Protein AF-A0A435F3N0-F1 (afdb_monomer_lite)

Structure (mmCIF, N/CA/C/O backbone):
data_AF-A0A435F3N0-F1
#
_entry.id   AF-A0A435F3N0-F1
#
loop_
_atom_site.group_PDB
_atom_site.id
_atom_site.type_symbol
_atom_site.label_atom_id
_atom_site.label_alt_id
_atom_site.label_comp_id
_atom_site.label_asym_id
_atom_site.label_entity_id
_atom_site.label_seq_id
_atom_site.pdbx_PDB_ins_code
_atom_site.Cartn_x
_atom_site.Cartn_y
_atom_site.Cartn_z
_atom_site.occupancy
_atom_site.B_iso_or_equiv
_atom_site.auth_seq_id
_atom_site.auth_comp_id
_atom_site.auth_asym_id
_atom_site.auth_atom_id
_atom_site.pdbx_PDB_model_num
ATOM 1 N N . THR A 1 1 ? -6.557 5.902 -1.598 1.00 92.69 1 THR A N 1
ATOM 2 C CA . THR A 1 1 ? -7.902 6.535 -1.542 1.00 92.69 1 THR A CA 1
ATOM 3 C C . THR A 1 1 ? -8.694 5.900 -0.412 1.00 92.69 1 THR A C 1
ATOM 5 O O . THR A 1 1 ? -8.203 4.939 0.168 1.00 92.69 1 THR A O 1
ATOM 8 N N . ILE A 1 2 ? -9.881 6.411 -0.079 1.00 95.19 2 ILE A N 1
ATOM 9 C CA . ILE A 1 2 ? -10.754 5.824 0.951 1.00 95.19 2 ILE A CA 1
ATOM 10 C C . ILE A 1 2 ? -12.112 5.507 0.322 1.00 95.19 2 ILE A C 1
ATOM 12 O O . ILE A 1 2 ? -12.639 6.328 -0.430 1.00 95.19 2 ILE A O 1
ATOM 16 N N . SER A 1 3 ? -12.653 4.332 0.637 1.00 97.31 3 SER A N 1
ATOM 17 C CA . SER A 1 3 ? -14.009 3.902 0.282 1.00 97.31 3 SER A CA 1
ATOM 18 C C . SER A 1 3 ? -14.797 3.657 1.568 1.00 97.31 3 SER A C 1
ATOM 20 O O . SER A 1 3 ? -14.321 2.927 2.429 1.00 97.31 3 SER A O 1
ATOM 22 N N . LEU A 1 4 ? -15.971 4.275 1.707 1.00 97.25 4 LEU A N 1
ATOM 23 C CA . LEU A 1 4 ? -16.873 4.092 2.849 1.00 97.25 4 LEU A CA 1
ATOM 24 C C . LEU A 1 4 ? -18.160 3.426 2.358 1.00 97.25 4 LEU A C 1
ATOM 26 O O . LEU A 1 4 ? -18.791 3.924 1.424 1.00 97.25 4 LEU A O 1
ATOM 30 N N . PHE A 1 5 ? -18.528 2.315 2.982 1.00 97.94 5 PHE A N 1
ATOM 31 C CA . PHE A 1 5 ? -19.702 1.521 2.643 1.00 97.94 5 PHE A CA 1
ATOM 32 C C . PHE A 1 5 ? -20.887 1.856 3.559 1.00 97.94 5 PHE A C 1
ATOM 34 O O . PHE A 1 5 ? -20.737 2.453 4.626 1.00 97.94 5 PHE A O 1
ATOM 41 N N . ALA A 1 6 ? -22.100 1.523 3.108 1.00 97.81 6 ALA A N 1
ATOM 42 C CA . ALA A 1 6 ? -23.346 1.903 3.782 1.00 97.81 6 ALA A CA 1
ATOM 43 C C . ALA A 1 6 ? -23.540 1.231 5.155 1.00 97.81 6 ALA A C 1
ATOM 45 O O . ALA A 1 6 ? -24.300 1.729 5.981 1.00 97.81 6 ALA A O 1
ATOM 46 N N . ASP A 1 7 ? -22.853 0.118 5.395 1.00 97.81 7 ASP A N 1
ATOM 47 C CA . ASP A 1 7 ? -22.795 -0.59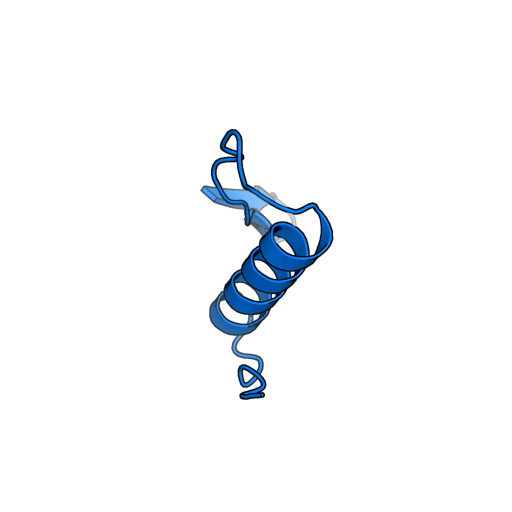7 6.672 1.00 97.81 7 ASP A CA 1
ATOM 48 C C . ASP A 1 7 ? -21.783 0.004 7.664 1.00 97.81 7 ASP A C 1
ATOM 50 O O . ASP A 1 7 ? -21.670 -0.466 8.795 1.00 97.81 7 ASP A O 1
ATOM 54 N N . GLY A 1 8 ? -21.082 1.070 7.269 1.00 97.31 8 GLY A N 1
ATOM 55 C CA . GLY A 1 8 ? -20.088 1.747 8.092 1.00 97.31 8 GLY A CA 1
ATOM 56 C C . GLY A 1 8 ? -18.675 1.176 7.966 1.00 97.31 8 GLY A C 1
ATOM 57 O O . GLY A 1 8 ? -17.788 1.648 8.677 1.00 97.31 8 GLY A O 1
ATOM 58 N N . GLU A 1 9 ? -18.426 0.212 7.071 1.00 96.81 9 GLU A N 1
ATOM 59 C CA . GLU A 1 9 ? -17.068 -0.254 6.785 1.00 96.81 9 GLU A CA 1
ATOM 60 C C . GLU A 1 9 ? -16.285 0.795 5.977 1.00 96.81 9 GLU A C 1
ATOM 62 O O . GLU A 1 9 ? -16.752 1.299 4.953 1.00 96.81 9 GLU A O 1
ATOM 67 N N . ALA A 1 10 ? -15.064 1.116 6.416 1.00 95.38 10 ALA A N 1
ATOM 68 C CA . ALA A 1 10 ? -14.138 1.979 5.687 1.00 95.38 10 ALA A CA 1
ATOM 69 C C . ALA A 1 10 ? -12.919 1.181 5.206 1.00 95.38 10 ALA A C 1
ATOM 71 O O . ALA A 1 10 ? -12.164 0.635 6.010 1.00 95.38 10 ALA A O 1
ATOM 72 N N . VAL A 1 11 ? -12.685 1.175 3.893 1.00 96.06 11 VAL A N 1
ATOM 73 C CA . VAL A 1 11 ? -11.514 0.553 3.265 1.00 96.06 11 VAL A CA 1
ATOM 74 C C . VAL A 1 11 ? -10.508 1.626 2.857 1.00 96.06 11 VAL A C 1
ATOM 76 O O . VAL A 1 11 ? -10.797 2.526 2.060 1.00 96.06 11 VAL A O 1
ATOM 79 N N . TYR A 1 12 ? -9.293 1.501 3.388 1.00 95.88 12 TYR A N 1
ATOM 80 C CA . TYR A 1 12 ? -8.152 2.355 3.066 1.00 95.88 12 TYR A CA 1
ATOM 81 C C . TYR A 1 12 ? -7.305 1.697 1.978 1.00 95.88 12 TYR A C 1
ATOM 83 O O . TYR A 1 12 ? -6.543 0.767 2.235 1.00 95.88 12 TYR A O 1
ATOM 91 N N . ASN A 1 13 ? -7.415 2.198 0.749 1.00 96.12 13 ASN A N 1
ATOM 92 C CA . ASN A 1 13 ? -6.635 1.685 -0.373 1.00 96.12 13 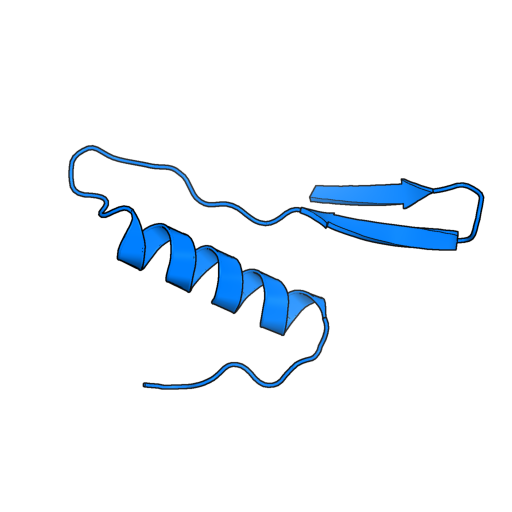ASN A CA 1
ATOM 93 C C . ASN A 1 13 ? -5.206 2.239 -0.331 1.00 96.12 13 ASN A C 1
ATOM 95 O O . ASN A 1 13 ? -5.015 3.464 -0.330 1.00 96.12 13 ASN A O 1
ATOM 99 N N . VAL A 1 14 ? -4.225 1.335 -0.370 1.00 97.38 14 VAL A N 1
ATOM 100 C CA . VAL A 1 14 ? -2.785 1.631 -0.386 1.00 97.38 14 VAL A CA 1
ATOM 101 C C . VAL A 1 14 ? -2.134 1.112 -1.665 1.00 97.38 14 VAL A C 1
ATOM 103 O O . VAL A 1 14 ? -2.616 0.169 -2.283 1.00 97.38 14 VAL A O 1
ATOM 106 N N . GLY A 1 15 ? -1.045 1.755 -2.069 1.00 96.50 15 GLY A N 1
ATOM 107 C CA . GLY A 1 15 ? -0.325 1.448 -3.300 1.00 96.50 15 GLY A CA 1
ATOM 108 C C . GLY A 1 15 ? 0.834 2.414 -3.515 1.00 96.50 15 GLY A C 1
ATOM 109 O O . GLY A 1 15 ? 0.914 3.451 -2.844 1.00 96.50 15 GLY A O 1
ATOM 110 N N . GLY A 1 16 ? 1.712 2.072 -4.448 1.00 95.69 16 GLY A N 1
ATOM 111 C CA . GLY A 1 16 ? 2.833 2.879 -4.930 1.00 95.69 16 GLY A CA 1
ATOM 112 C C . GLY A 1 16 ? 2.889 2.846 -6.457 1.00 95.69 16 GLY A C 1
ATOM 113 O O . GLY A 1 16 ? 2.191 2.053 -7.093 1.00 95.69 16 GLY A O 1
ATOM 114 N N . GLY A 1 17 ? 3.664 3.749 -7.050 1.00 97.19 17 GLY A N 1
ATOM 115 C CA . GLY A 1 17 ? 3.946 3.694 -8.481 1.00 97.19 17 GLY A CA 1
ATOM 116 C C . GLY A 1 17 ? 5.079 2.710 -8.734 1.00 97.19 17 GLY A C 1
ATOM 117 O O . GLY A 1 17 ? 6.135 2.859 -8.141 1.00 97.19 17 GLY A O 1
ATOM 118 N N . VAL A 1 18 ? 4.875 1.747 -9.631 1.00 97.88 18 VAL A N 1
ATOM 119 C CA . VAL A 1 18 ? 5.930 0.813 -10.042 1.00 97.88 18 VAL A CA 1
ATOM 120 C C . VAL A 1 18 ? 6.750 1.453 -11.158 1.00 97.88 18 VAL A C 1
ATOM 122 O O . VAL A 1 18 ? 6.193 1.870 -12.179 1.00 97.88 18 VAL A O 1
ATOM 125 N N . VAL A 1 19 ? 8.065 1.517 -10.971 1.00 97.88 19 VAL A N 1
ATOM 126 C CA . VAL A 1 19 ? 9.030 2.028 -11.953 1.00 97.88 19 VAL A CA 1
ATOM 127 C C . VAL A 1 19 ? 9.992 0.921 -12.391 1.00 97.88 19 VAL A C 1
ATOM 129 O O . VAL A 1 19 ? 9.883 -0.222 -11.956 1.00 97.88 19 VAL A O 1
ATOM 132 N N . PHE A 1 20 ? 10.892 1.228 -13.328 1.00 98.25 20 PHE A N 1
ATOM 133 C CA . PHE A 1 20 ? 11.726 0.222 -13.997 1.00 98.25 20 PHE A CA 1
ATOM 134 C C . PHE A 1 20 ? 12.592 -0.609 -13.037 1.00 98.25 20 PHE A C 1
ATOM 136 O O . PHE A 1 20 ? 12.808 -1.794 -13.275 1.00 98.25 20 PHE A O 1
ATOM 143 N N . ASP A 1 21 ? 13.081 0.009 -11.970 1.00 98.06 21 ASP A N 1
ATOM 144 C CA . ASP A 1 21 ? 13.955 -0.575 -10.957 1.00 98.06 21 ASP A CA 1
ATOM 145 C C . ASP A 1 21 ? 13.218 -1.000 -9.676 1.00 98.06 21 ASP A C 1
ATOM 147 O O . ASP A 1 21 ? 13.858 -1.483 -8.744 1.00 98.06 21 ASP A O 1
ATOM 151 N N . SER A 1 22 ? 11.885 -0.887 -9.630 1.00 98.06 22 SER A N 1
ATOM 152 C CA . SER A 1 22 ? 11.086 -1.395 -8.511 1.00 98.06 22 SER A CA 1
ATOM 153 C C . SER A 1 22 ? 11.209 -2.916 -8.388 1.00 98.06 22 SER A C 1
ATOM 155 O O . SER A 1 22 ? 11.128 -3.652 -9.377 1.00 98.06 22 SER A O 1
ATOM 157 N N . THR A 1 23 ? 11.273 -3.413 -7.152 1.00 98.31 23 THR A N 1
ATOM 158 C CA . THR A 1 23 ? 11.071 -4.837 -6.860 1.00 98.31 23 THR A CA 1
ATOM 159 C C . THR A 1 23 ? 9.693 -5.071 -6.247 1.00 98.31 23 THR A C 1
ATOM 161 O O . THR A 1 23 ? 9.207 -4.286 -5.433 1.00 98.31 23 THR A O 1
ATOM 164 N N . ALA A 1 24 ? 9.051 -6.189 -6.599 1.00 97.94 24 ALA A N 1
ATOM 165 C CA . ALA A 1 24 ? 7.735 -6.533 -6.050 1.00 97.94 24 ALA A CA 1
ATOM 166 C C . ALA A 1 24 ? 7.744 -6.605 -4.511 1.00 97.94 24 ALA A C 1
ATOM 168 O O . ALA A 1 24 ? 6.760 -6.266 -3.856 1.00 97.94 24 ALA A O 1
ATOM 169 N N . GLU A 1 25 ? 8.864 -7.043 -3.938 1.00 98.19 25 GLU A N 1
ATOM 170 C CA . GLU A 1 25 ? 9.036 -7.198 -2.500 1.00 98.19 25 GLU A CA 1
ATOM 171 C C . GLU A 1 25 ? 9.094 -5.846 -1.774 1.00 98.19 25 GLU A C 1
ATOM 173 O O . GLU A 1 25 ? 8.448 -5.674 -0.739 1.00 98.19 25 GLU A O 1
ATOM 178 N N . GLU A 1 26 ? 9.831 -4.873 -2.314 1.00 97.50 26 GLU A N 1
ATOM 179 C CA . GLU A 1 26 ? 9.934 -3.524 -1.743 1.00 97.50 26 GLU A CA 1
ATOM 180 C C . GLU A 1 26 ? 8.616 -2.757 -1.859 1.00 97.50 26 GLU A C 1
ATOM 182 O O . GLU A 1 26 ? 8.136 -2.218 -0.860 1.00 97.50 26 GLU A O 1
ATOM 187 N N . GLU A 1 27 ? 7.965 -2.800 -3.023 1.00 98.19 27 GLU A N 1
ATOM 188 C CA . GLU A 1 27 ? 6.662 -2.154 -3.234 1.00 98.19 27 GLU A CA 1
ATOM 189 C C . GLU A 1 27 ? 5.588 -2.728 -2.297 1.00 98.19 27 GLU A C 1
ATOM 191 O O . GLU A 1 27 ? 4.768 -2.003 -1.721 1.00 98.19 27 GLU A O 1
ATOM 196 N N . TYR A 1 28 ? 5.613 -4.047 -2.073 1.00 97.06 28 TYR A N 1
ATOM 197 C CA . TYR A 1 28 ? 4.711 -4.688 -1.123 1.00 97.06 28 TYR A CA 1
ATOM 198 C C . TYR A 1 28 ? 4.993 -4.252 0.321 1.00 97.06 28 TYR A C 1
ATOM 200 O O . TYR A 1 28 ? 4.059 -3.945 1.069 1.00 97.06 28 TYR A O 1
ATOM 208 N N . ARG A 1 29 ? 6.269 -4.158 0.723 1.00 96.69 29 ARG A N 1
ATOM 209 C CA . ARG A 1 29 ? 6.650 -3.632 2.046 1.00 96.69 29 ARG A CA 1
ATOM 210 C C . ARG A 1 29 ? 6.178 -2.199 2.248 1.00 96.69 29 ARG A C 1
ATOM 212 O O . ARG A 1 29 ? 5.671 -1.884 3.327 1.00 96.69 29 ARG A O 1
ATOM 219 N N . GLU A 1 30 ? 6.302 -1.357 1.228 1.00 96.12 30 GLU A N 1
ATOM 220 C CA . GLU A 1 30 ? 5.804 0.016 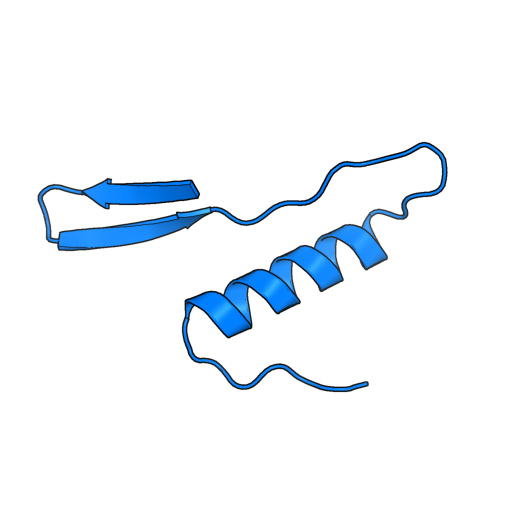1.252 1.00 96.12 30 GLU A CA 1
ATOM 221 C C . GLU A 1 30 ? 4.279 0.053 1.432 1.00 96.12 30 GLU A C 1
ATOM 223 O O . GLU A 1 30 ? 3.763 0.800 2.270 1.00 96.12 30 GLU A O 1
ATOM 228 N N . CYS A 1 31 ? 3.541 -0.796 0.713 1.00 97.00 31 CYS A N 1
ATOM 229 C CA . CYS A 1 31 ? 2.090 -0.906 0.870 1.00 97.00 31 CYS A CA 1
ATOM 230 C C . CYS A 1 31 ? 1.700 -1.326 2.295 1.00 97.00 31 CYS A C 1
ATOM 232 O O . CYS A 1 31 ? 0.817 -0.712 2.896 1.00 97.00 31 CYS A O 1
ATOM 234 N N . LEU A 1 32 ? 2.391 -2.312 2.877 1.00 95.19 32 LEU A N 1
ATOM 235 C CA . LEU A 1 32 ? 2.163 -2.729 4.263 1.00 95.19 32 LEU A CA 1
ATOM 236 C C . LEU A 1 32 ? 2.499 -1.621 5.271 1.00 95.19 32 LEU A C 1
ATOM 238 O O . LEU A 1 32 ? 1.803 -1.474 6.276 1.00 95.19 32 LEU A O 1
ATOM 242 N N . LEU A 1 33 ? 3.548 -0.834 5.020 1.00 96.00 33 LEU A N 1
ATOM 243 C CA . LEU A 1 33 ? 3.902 0.321 5.847 1.00 96.00 33 LEU A CA 1
ATOM 244 C C . LEU A 1 33 ? 2.785 1.373 5.835 1.00 96.00 33 LEU A C 1
ATOM 246 O O . LEU A 1 33 ? 2.346 1.813 6.899 1.00 96.00 33 LEU A O 1
ATOM 250 N N . LYS A 1 34 ? 2.282 1.722 4.646 1.00 95.75 34 LYS A N 1
ATOM 251 C CA . LYS A 1 34 ? 1.153 2.649 4.479 1.00 95.75 34 LYS A CA 1
ATOM 252 C C . LYS A 1 34 ? -0.114 2.127 5.155 1.00 95.75 34 LYS A C 1
ATOM 254 O O . LYS A 1 34 ? -0.806 2.900 5.813 1.00 95.75 34 LYS A O 1
ATOM 259 N N . ALA A 1 35 ? -0.393 0.826 5.036 1.00 95.31 35 ALA A N 1
ATOM 260 C CA . ALA A 1 35 ? -1.551 0.198 5.668 1.00 95.31 35 ALA A CA 1
ATOM 261 C C . ALA A 1 35 ? -1.480 0.311 7.195 1.00 95.31 35 ALA A C 1
ATOM 263 O O . ALA A 1 35 ? -2.427 0.792 7.807 1.00 95.31 35 ALA A O 1
ATOM 264 N N . ARG A 1 36 ? -0.333 -0.033 7.800 1.00 94.62 36 ARG A N 1
ATOM 265 C CA . ARG A 1 36 ? -0.126 0.083 9.254 1.00 94.62 36 ARG A CA 1
ATOM 266 C C . ARG A 1 36 ? -0.347 1.506 9.758 1.00 94.62 36 ARG A C 1
ATOM 268 O O . ARG A 1 36 ? -1.045 1.696 10.749 1.00 94.62 36 ARG A O 1
ATOM 275 N N . PHE A 1 37 ? 0.196 2.497 9.049 1.00 92.62 37 PHE A N 1
ATOM 276 C CA . PHE A 1 37 ? -0.026 3.902 9.384 1.00 92.62 37 PHE A CA 1
ATOM 277 C C . PHE A 1 37 ? -1.517 4.274 9.325 1.00 92.62 37 PHE A C 1
ATOM 279 O O . PHE A 1 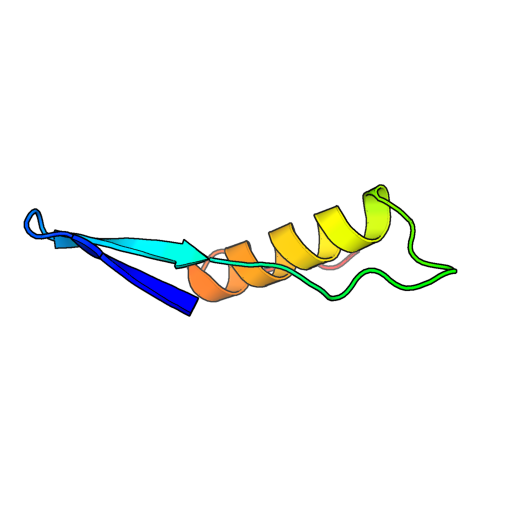37 ? -2.035 4.872 10.265 1.00 92.62 37 PHE A O 1
ATOM 286 N N . ALA A 1 38 ? -2.220 3.880 8.258 1.00 92.94 38 ALA A N 1
ATOM 287 C CA . ALA A 1 38 ? -3.640 4.179 8.079 1.00 92.94 38 ALA A CA 1
ATOM 288 C C . ALA A 1 38 ? -4.543 3.512 9.134 1.00 92.94 38 ALA A C 1
ATOM 290 O O . ALA A 1 38 ? -5.556 4.092 9.518 1.00 92.94 38 ALA A O 1
ATOM 291 N N . THR A 1 39 ? -4.174 2.326 9.628 1.00 91.50 39 THR A N 1
ATOM 292 C CA . THR A 1 39 ? -4.948 1.572 10.630 1.00 91.50 39 THR A CA 1
ATOM 293 C C . THR A 1 39 ? -4.502 1.823 12.073 1.00 91.50 39 THR A C 1
ATOM 295 O O . THR A 1 39 ? -4.977 1.146 12.984 1.00 91.50 39 THR A O 1
ATOM 298 N N . GLY A 1 40 ? -3.568 2.751 12.311 1.00 88.19 40 GLY A N 1
ATOM 299 C CA . GLY A 1 40 ? -3.042 3.041 13.652 1.00 88.19 40 GLY A CA 1
ATOM 300 C C . GL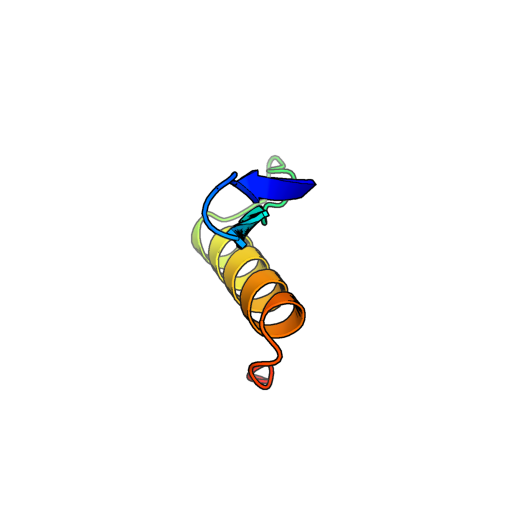Y A 1 40 ? -2.210 1.906 14.263 1.00 88.19 40 GLY A C 1
ATOM 301 O O . GLY A 1 40 ? -1.943 1.906 15.464 1.00 88.19 40 GLY A O 1
ATOM 302 N N . THR A 1 41 ? -1.790 0.928 13.459 1.00 89.25 41 THR A N 1
ATOM 303 C CA . THR A 1 41 ? -0.854 -0.118 13.884 1.00 89.25 41 THR A CA 1
ATOM 304 C C . THR A 1 41 ? 0.563 0.446 13.856 1.00 89.25 41 THR A C 1
ATOM 306 O O . THR A 1 41 ? 0.965 1.048 12.863 1.00 89.25 41 THR A O 1
ATOM 309 N N . VAL A 1 42 ? 1.342 0.246 14.924 1.00 85.56 42 VAL A N 1
ATOM 310 C CA . VAL A 1 42 ? 2.713 0.776 15.002 1.00 85.56 42 VAL A CA 1
ATOM 311 C C . VAL A 1 42 ? 3.534 0.279 13.801 1.00 85.56 42 VAL A C 1
ATOM 313 O O . VAL A 1 42 ? 3.641 -0.936 13.597 1.00 85.56 42 VAL A O 1
ATOM 316 N N . PRO A 1 43 ? 4.108 1.182 12.985 1.00 80.31 43 PRO A N 1
ATOM 317 C CA . PRO A 1 43 ? 5.003 0.791 11.909 1.00 80.31 43 PRO A CA 1
ATOM 318 C C . PRO A 1 43 ? 6.235 0.072 12.461 1.00 80.31 43 PRO A C 1
ATOM 320 O O . PRO A 1 43 ? 6.915 0.595 13.340 1.00 80.31 43 PRO A O 1
ATOM 323 N N . ALA A 1 44 ? 6.542 -1.115 11.939 1.00 77.69 44 ALA A N 1
ATOM 324 C CA . ALA A 1 44 ? 7.801 -1.779 12.252 1.00 77.69 44 ALA A CA 1
ATOM 325 C C . ALA A 1 44 ? 8.965 -1.021 11.591 1.00 77.69 44 ALA A C 1
ATOM 327 O O . ALA A 1 44 ? 8.935 -0.801 10.378 1.00 77.69 44 ALA A O 1
ATOM 328 N N . SER A 1 45 ? 9.973 -0.639 12.377 1.00 72.38 45 SER A N 1
ATOM 329 C CA . SER A 1 45 ? 11.286 -0.237 11.865 1.00 72.38 45 SER A CA 1
ATOM 330 C C . SER A 1 45 ? 12.146 -1.484 11.670 1.00 72.38 45 SER A C 1
ATOM 332 O O . SER A 1 45 ? 12.143 -2.362 12.534 1.00 72.38 45 SER A O 1
ATOM 334 N N . SER A 1 46 ? 12.843 -1.570 10.537 1.00 65.75 46 SER A N 1
ATOM 335 C CA . SER A 1 46 ? 13.890 -2.578 10.305 1.00 65.75 46 SER A CA 1
ATOM 336 C 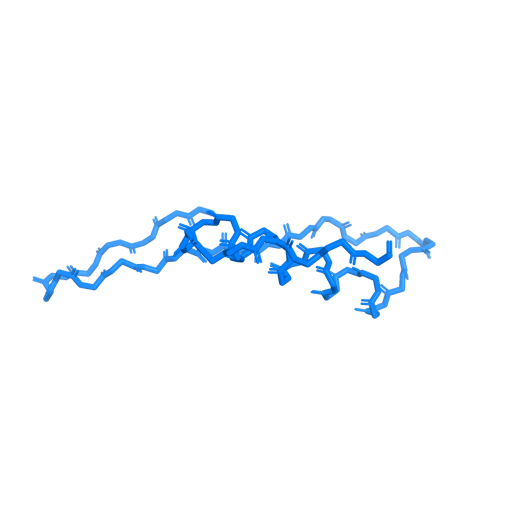C . SER A 1 46 ? 15.217 -2.135 10.905 1.00 65.75 46 SER A C 1
ATOM 338 O O . SER A 1 46 ? 15.433 -0.903 10.969 1.00 65.75 46 SER A O 1
#

Foldseek 3Di:
DWDADPVGDIDDDFFDDDDPPDDPVVRVLRRVQVVCVVVVHDRDDD

pLDDT: mean 93.92, std 6.9, range [65.75, 98.31]

Secondary structure (DSSP, 8-state):
-EEE-TTS-EEE-------TT--HHHHHHHHHHHHHHHTTPPPPP-

Sequence (46 aa):
TISLFADGEAVYNVGGGVVFDSTAEEEYRECLLKARFATGTVPASS

Radius of gyration: 12.93 Å; chains: 1; bounding box: 37×14×29 Å